Protein AF-A0A7R9TNN3-F1 (afdb_monomer)

Organism: NCBI:txid156133

Nearest PDB structures (foldseek):
  4dl6-assembly1_A  TM=9.262E-01  e=5.207E-06  Homo sapiens
  5kfm-assembly1_A  TM=8.066E-01  e=4.293E-06  Homo sapiens
  4j9p-assembly1_A  TM=7.563E-01  e=3.540E-06  Homo sapiens
  5ewf-assembly1_A  TM=7.245E-01  e=6.315E-06  Homo sapiens
  7m7p-assembly1_A  TM=6.978E-01  e=8.710E-06  Homo sapiens

Solvent-accessible surface area (backbone atoms only — not comparable to full-atom values): 9946 Å² total; per-residue (Å²): 131,77,88,44,65,48,88,72,39,80,54,60,35,87,75,77,57,47,71,48,31,71,47,65,36,52,50,62,37,33,45,52,60,36,32,76,51,32,77,84,62,85,46,73,57,75,51,72,50,97,92,36,80,48,59,60,71,56,44,54,54,28,49,53,51,52,51,51,49,48,67,74,49,40,96,39,37,55,74,46,82,72,54,61,89,43,64,49,69,49,48,66,58,42,52,55,54,49,56,73,76,40,58,66,71,58,55,52,50,54,36,47,75,72,70,44,85,62,81,94,44,95,87,48,78,76,81,73,85,72,49,78,65,46,66,68,52,43,78,58,67,78,75,76,78,75,82,79,79,78,80,82,76,85,82,86,80,134

Mean predicted aligned error: 11.24 Å

Foldseek 3Di:
DPPFFDPDQADFAPDDDLVLVVLVAFGRHTNVRSCVSPVPDTDGDADDDPNHGDCVVLQVVLVVVVVVVCVVCPPQWDWADDDSNDIDIDNPSVVVVVCVVDPPVVVVVVCVVVVHQDPPDPPHDPPPPDDPRCVRRDDNPPDPPDPPPPPDDDDDDD

Radius of gyration: 22.35 Å; Cα contacts (8 Å, |Δi|>4): 127; chains: 1; bounding box: 42×73×50 Å

Sequence (158 aa):
SDARRDDRSDGSLIAVSYEARAAGVRRQMRGAEARTHCPQLALVRVPTAHGKADIRHYREAGEEVLATLAECFGDDCVIEKASVDEAYADVTAAARRALQRRPWEQLVSLAREAGTHVEGLEGGARTRHHGREEARNGYAAPQPAEQVSVHGGADVSA

Structure (mmCIF, N/CA/C/O backbone):
data_AF-A0A7R9TNN3-F1
#
_entry.id   AF-A0A7R9TNN3-F1
#
loop_
_atom_site.group_PDB
_atom_site.id
_atom_site.type_symbol
_atom_site.label_atom_id
_atom_site.label_alt_id
_atom_site.label_comp_id
_atom_site.label_asym_id
_atom_site.label_entity_id
_atom_site.label_seq_id
_atom_site.pdbx_PDB_ins_code
_atom_site.Cartn_x
_atom_site.Cartn_y
_atom_site.Cartn_z
_atom_site.occupancy
_atom_site.B_iso_or_equiv
_atom_site.auth_seq_id
_atom_site.auth_comp_id
_atom_site.auth_asym_id
_atom_site.auth_atom_id
_atom_site.pdbx_PDB_model_num
ATOM 1 N N . SER A 1 1 ? -1.948 3.050 -27.469 1.00 42.81 1 SER A N 1
ATOM 2 C CA . SER A 1 1 ? -0.485 2.856 -27.519 1.00 42.81 1 SER A CA 1
ATOM 3 C C . SER A 1 1 ? 0.086 3.342 -26.200 1.00 42.81 1 SER A C 1
ATOM 5 O O . SER A 1 1 ? -0.046 4.515 -25.882 1.00 42.81 1 SER A O 1
ATOM 7 N N . ASP A 1 2 ? 0.595 2.436 -25.366 1.00 49.38 2 ASP A N 1
ATOM 8 C CA . ASP A 1 2 ? 1.023 2.768 -24.001 1.00 49.38 2 ASP A CA 1
ATOM 9 C C . ASP A 1 2 ? 2.432 3.378 -24.018 1.00 49.38 2 ASP A C 1
ATOM 11 O O . ASP A 1 2 ? 3.439 2.671 -24.043 1.00 49.38 2 ASP A O 1
ATOM 15 N N . ALA A 1 3 ? 2.488 4.711 -24.074 1.00 54.31 3 ALA A N 1
ATOM 16 C CA . ALA A 1 3 ? 3.700 5.514 -24.247 1.00 54.31 3 ALA A CA 1
ATOM 17 C C . ALA A 1 3 ? 4.708 5.429 -23.077 1.00 54.31 3 ALA A C 1
ATOM 19 O O . ALA A 1 3 ? 5.692 6.165 -23.067 1.00 54.31 3 ALA A O 1
ATOM 20 N N . ARG A 1 4 ? 4.471 4.561 -22.081 1.00 60.44 4 ARG A N 1
ATOM 21 C CA . ARG A 1 4 ? 5.335 4.384 -20.902 1.00 60.44 4 ARG A CA 1
ATOM 22 C C . ARG A 1 4 ? 6.156 3.095 -20.911 1.00 60.44 4 ARG A C 1
ATOM 24 O O . ARG A 1 4 ? 6.962 2.906 -19.998 1.00 60.44 4 ARG A O 1
ATOM 31 N N . ARG A 1 5 ? 5.957 2.214 -21.901 1.00 63.22 5 ARG A N 1
ATOM 32 C CA . ARG A 1 5 ? 6.777 1.004 -22.055 1.00 63.22 5 ARG A CA 1
ATOM 33 C C . ARG A 1 5 ? 8.194 1.404 -22.446 1.00 63.22 5 ARG A C 1
ATOM 35 O O . ARG A 1 5 ? 8.389 2.023 -23.487 1.00 63.22 5 ARG A O 1
ATOM 42 N N . ASP A 1 6 ? 9.155 1.054 -21.602 1.00 65.19 6 ASP A N 1
ATOM 43 C CA . ASP A 1 6 ? 10.570 1.333 -21.839 1.00 65.19 6 ASP A CA 1
ATOM 44 C C . ASP A 1 6 ? 11.268 0.055 -22.301 1.00 65.19 6 ASP A C 1
ATOM 46 O O . ASP A 1 6 ? 11.216 -0.979 -21.625 1.00 65.19 6 ASP A O 1
ATOM 50 N N . ASP A 1 7 ? 11.894 0.117 -23.475 1.00 60.81 7 ASP A N 1
ATOM 51 C CA . ASP A 1 7 ? 12.792 -0.939 -23.941 1.00 60.81 7 ASP A CA 1
ATOM 52 C C . ASP A 1 7 ? 14.197 -0.791 -23.341 1.00 60.81 7 ASP A C 1
ATOM 54 O O . ASP A 1 7 ? 14.971 -1.753 -23.341 1.00 60.81 7 ASP A O 1
ATOM 58 N N . ARG A 1 8 ? 14.513 0.385 -22.772 1.00 59.84 8 ARG A N 1
ATOM 59 C CA . ARG A 1 8 ? 15.838 0.679 -22.246 1.00 59.84 8 ARG A CA 1
ATOM 60 C C . ARG A 1 8 ? 16.010 0.056 -20.876 1.00 59.84 8 ARG A C 1
ATOM 62 O O . ARG A 1 8 ? 15.199 0.174 -19.961 1.00 59.84 8 ARG A O 1
ATOM 69 N N . SER A 1 9 ? 17.102 -0.677 -20.772 1.00 64.69 9 SER A N 1
ATOM 70 C CA . SER A 1 9 ? 17.367 -1.646 -19.723 1.00 64.69 9 SER A CA 1
ATOM 71 C C . SER A 1 9 ? 18.292 -1.103 -18.621 1.00 64.69 9 SER A C 1
ATOM 73 O O . SER A 1 9 ? 18.823 -1.880 -17.825 1.00 64.69 9 SER A O 1
ATOM 75 N N . ASP A 1 10 ? 18.516 0.214 -18.594 1.00 75.19 10 ASP A N 1
ATOM 76 C CA . ASP A 1 10 ? 19.542 0.916 -17.814 1.00 75.19 10 ASP A CA 1
ATOM 77 C C . ASP A 1 10 ? 19.026 1.532 -16.499 1.00 75.19 10 ASP A C 1
ATOM 79 O O . ASP A 1 10 ? 19.806 1.747 -15.567 1.00 75.19 10 ASP A O 1
ATOM 83 N N . GLY A 1 11 ? 17.719 1.769 -16.362 1.00 86.25 11 GLY A N 1
ATOM 84 C CA . GLY A 1 11 ? 17.095 2.216 -15.111 1.00 86.25 11 GLY A CA 1
ATOM 85 C C . GLY A 1 11 ? 17.079 1.136 -14.020 1.00 86.25 11 GLY A C 1
ATOM 86 O O . GLY A 1 11 ? 16.965 -0.054 -14.321 1.00 86.25 11 GLY A O 1
ATOM 87 N N . SER A 1 12 ? 17.193 1.536 -12.746 1.00 92.12 12 SER A N 1
ATOM 88 C CA . SER A 1 12 ? 16.972 0.629 -11.611 1.00 92.12 12 SER A CA 1
ATOM 89 C C . SER A 1 12 ? 15.488 0.550 -11.249 1.00 92.12 12 SER A C 1
ATOM 91 O O . SER A 1 12 ? 14.768 1.550 -11.275 1.00 92.12 12 SER A O 1
ATOM 93 N N . LEU A 1 13 ? 15.025 -0.647 -10.890 1.00 93.31 13 LEU A N 1
ATOM 94 C CA . LEU A 1 13 ? 13.643 -0.874 -10.477 1.00 93.31 13 LEU A CA 1
ATOM 95 C C . LEU A 1 13 ? 13.363 -0.235 -9.113 1.00 93.31 13 LEU A C 1
ATOM 97 O O . LEU A 1 13 ? 14.071 -0.490 -8.134 1.00 93.31 13 LEU A O 1
ATOM 101 N N . ILE A 1 14 ? 12.288 0.550 -9.031 1.00 92.38 14 ILE A N 1
ATOM 102 C CA . ILE A 1 14 ? 11.844 1.195 -7.784 1.00 92.38 14 ILE A CA 1
ATOM 103 C C . ILE A 1 14 ? 10.655 0.489 -7.124 1.00 92.38 14 ILE A C 1
ATOM 105 O O . ILE A 1 14 ? 10.509 0.593 -5.907 1.00 92.38 14 ILE A O 1
ATOM 109 N N . ALA A 1 15 ? 9.874 -0.257 -7.910 1.00 92.75 15 ALA A N 1
ATOM 110 C CA . ALA A 1 15 ? 8.736 -1.072 -7.500 1.00 92.75 15 ALA A CA 1
ATOM 111 C C . ALA A 1 15 ? 8.700 -2.348 -8.357 1.00 92.75 15 ALA A C 1
ATOM 113 O O . ALA A 1 15 ? 9.129 -2.333 -9.512 1.00 92.75 15 ALA A O 1
ATOM 114 N N . VAL A 1 16 ? 8.223 -3.451 -7.780 1.00 94.38 16 VAL A N 1
ATOM 115 C CA . VAL A 1 16 ? 8.174 -4.775 -8.419 1.00 94.38 16 VAL A CA 1
ATOM 116 C C . VAL A 1 16 ? 6.875 -5.451 -7.993 1.00 94.38 16 VAL A C 1
ATOM 118 O O . VAL A 1 16 ? 6.577 -5.463 -6.798 1.00 94.38 16 VAL A O 1
ATOM 121 N N . SER A 1 17 ? 6.112 -5.989 -8.948 1.00 94.81 17 SER A N 1
ATOM 122 C CA . SER A 1 17 ? 4.876 -6.722 -8.650 1.00 94.81 17 SER A CA 1
ATOM 123 C C . SER A 1 17 ? 5.170 -8.066 -7.975 1.00 94.81 17 SER A C 1
ATOM 125 O O . SER A 1 17 ? 6.283 -8.594 -8.060 1.00 94.81 17 SER A O 1
ATOM 127 N N . TYR A 1 18 ? 4.167 -8.644 -7.318 1.00 93.38 18 TYR A N 1
ATOM 128 C CA . TYR A 1 18 ? 4.309 -9.933 -6.640 1.00 93.38 18 TYR A CA 1
ATOM 129 C C . TYR A 1 18 ? 4.672 -11.074 -7.602 1.00 93.38 18 TYR A C 1
ATOM 131 O O . TYR A 1 18 ? 5.510 -11.910 -7.273 1.00 93.38 18 TYR A O 1
ATOM 139 N N . GLU A 1 19 ? 4.116 -11.072 -8.812 1.00 94.06 19 GLU A N 1
ATOM 140 C CA . GLU A 1 19 ? 4.381 -12.067 -9.856 1.00 94.06 19 GLU A CA 1
ATOM 141 C C . GLU A 1 19 ? 5.834 -11.992 -10.336 1.00 94.06 19 GLU A C 1
ATOM 143 O O . GLU A 1 19 ? 6.507 -13.011 -10.481 1.00 94.06 19 GLU A O 1
ATOM 148 N N . ALA A 1 20 ? 6.357 -10.778 -10.532 1.00 94.25 20 ALA A N 1
ATOM 149 C CA .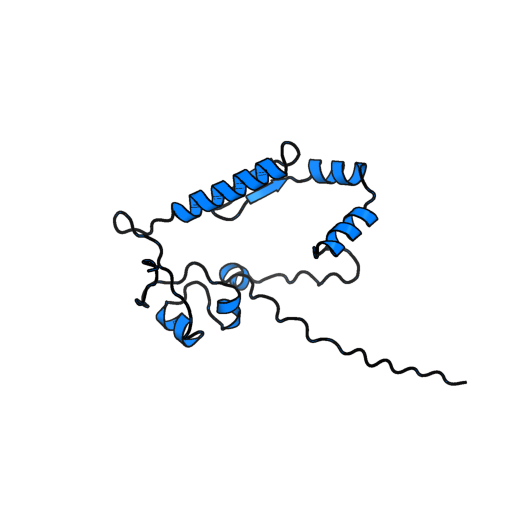 ALA A 1 20 ? 7.753 -10.586 -10.907 1.00 94.25 20 ALA A CA 1
ATOM 150 C C . ALA A 1 20 ? 8.708 -10.993 -9.769 1.00 94.25 20 ALA A C 1
ATOM 152 O O . ALA A 1 20 ? 9.748 -11.599 -10.032 1.00 94.25 20 ALA A O 1
ATOM 153 N N . ARG A 1 21 ? 8.342 -10.736 -8.503 1.00 93.88 21 ARG A N 1
ATOM 154 C CA . ARG A 1 21 ? 9.099 -11.229 -7.337 1.00 93.88 21 ARG A CA 1
ATOM 155 C C . ARG A 1 21 ? 9.134 -12.752 -7.278 1.00 93.88 21 ARG A C 1
ATOM 157 O O . ARG A 1 21 ? 10.191 -13.308 -6.995 1.00 93.88 21 ARG A O 1
ATOM 164 N N . ALA A 1 22 ? 8.022 -13.422 -7.583 1.00 92.12 22 ALA A N 1
ATOM 165 C CA . ALA A 1 22 ? 7.964 -14.883 -7.643 1.00 92.12 22 ALA A CA 1
ATOM 166 C C . ALA A 1 22 ? 8.912 -15.460 -8.713 1.00 92.12 22 ALA A C 1
ATOM 168 O O . ALA A 1 22 ? 9.477 -16.532 -8.516 1.00 92.12 22 ALA A O 1
ATOM 169 N N . ALA A 1 23 ? 9.157 -14.716 -9.798 1.00 94.25 23 ALA A N 1
ATOM 170 C CA . ALA A 1 23 ? 10.164 -15.043 -10.810 1.00 94.25 23 ALA A CA 1
ATOM 171 C C . ALA A 1 23 ? 11.610 -14.659 -10.412 1.00 94.25 23 ALA A C 1
ATOM 173 O O . ALA A 1 23 ? 12.543 -14.884 -11.178 1.00 94.25 23 ALA A O 1
ATOM 174 N N . GLY A 1 24 ? 11.823 -14.081 -9.225 1.00 94.19 24 GLY A N 1
ATOM 175 C CA . GLY A 1 24 ? 13.142 -13.709 -8.705 1.00 94.19 24 GLY A CA 1
ATOM 176 C C . GLY A 1 24 ? 13.564 -12.259 -8.957 1.00 94.19 24 GLY A C 1
ATOM 177 O O . GLY A 1 24 ? 14.683 -11.891 -8.599 1.00 94.19 24 GLY A O 1
ATOM 178 N N . VAL A 1 25 ? 12.694 -11.415 -9.524 1.00 94.69 25 VAL A N 1
ATOM 179 C CA . VAL A 1 25 ? 12.983 -9.986 -9.721 1.00 94.69 25 VAL A CA 1
ATOM 180 C C . VAL A 1 25 ? 12.969 -9.252 -8.377 1.00 94.69 25 VAL A C 1
ATOM 182 O O . VAL A 1 25 ? 12.040 -9.394 -7.582 1.00 94.69 25 VAL A O 1
ATOM 185 N N . ARG A 1 26 ? 13.983 -8.421 -8.125 1.00 94.19 26 ARG A N 1
ATOM 186 C CA . ARG A 1 26 ? 14.135 -7.638 -6.888 1.00 94.19 26 ARG A CA 1
ATOM 187 C C . ARG A 1 26 ? 14.194 -6.143 -7.174 1.00 94.19 26 ARG A C 1
ATOM 189 O O . ARG A 1 26 ? 14.509 -5.706 -8.281 1.00 94.19 26 ARG A O 1
ATOM 196 N N . ARG A 1 27 ? 13.911 -5.338 -6.147 1.00 93.00 27 ARG A N 1
ATOM 197 C CA . ARG A 1 27 ? 14.111 -3.886 -6.207 1.00 93.00 27 ARG A CA 1
ATOM 198 C C . ARG A 1 27 ? 15.595 -3.582 -6.459 1.00 93.00 27 ARG A C 1
ATOM 200 O O . ARG A 1 27 ? 16.457 -4.365 -6.083 1.00 93.00 27 ARG A O 1
ATOM 207 N N . GLN A 1 28 ? 15.892 -2.439 -7.074 1.00 92.81 28 GLN A N 1
ATOM 208 C CA . GLN A 1 28 ? 17.238 -1.986 -7.461 1.00 92.81 28 GLN A CA 1
ATOM 209 C C . GLN A 1 28 ? 17.935 -2.763 -8.586 1.00 92.81 28 GLN A C 1
ATOM 211 O O . GLN A 1 28 ? 18.903 -2.229 -9.130 1.00 92.81 28 GLN A O 1
ATOM 216 N N . MET A 1 29 ? 17.432 -3.935 -8.996 1.00 93.94 29 MET A N 1
ATOM 217 C CA . MET A 1 29 ? 17.895 -4.582 -10.229 1.00 93.94 29 MET A CA 1
ATOM 218 C C . MET A 1 29 ? 17.777 -3.615 -11.405 1.00 93.94 29 MET A C 1
ATOM 220 O O . MET A 1 29 ? 16.866 -2.781 -11.456 1.00 93.94 29 MET A O 1
ATOM 224 N N . ARG A 1 30 ? 18.696 -3.723 -12.362 1.00 93.31 30 ARG A N 1
ATOM 225 C CA . ARG A 1 30 ? 18.573 -2.998 -13.633 1.00 93.31 30 ARG A CA 1
ATOM 226 C C . ARG A 1 30 ? 17.542 -3.688 -14.518 1.00 93.31 30 ARG A C 1
ATOM 228 O O . ARG A 1 30 ? 17.351 -4.896 -14.412 1.00 93.31 30 ARG A O 1
ATOM 235 N N . GLY A 1 31 ? 16.905 -2.947 -15.424 1.00 92.62 31 GLY A N 1
ATOM 236 C CA . GLY A 1 31 ? 15.925 -3.524 -16.351 1.00 92.62 31 GLY A CA 1
ATOM 237 C C . GLY A 1 31 ? 16.463 -4.737 -17.128 1.00 92.62 31 GLY A C 1
ATOM 238 O O . GLY A 1 31 ? 15.743 -5.718 -17.295 1.00 92.62 31 GLY A O 1
ATOM 239 N N . ALA A 1 32 ? 17.738 -4.708 -17.538 1.00 91.62 32 ALA A N 1
ATOM 240 C CA . ALA A 1 32 ? 18.396 -5.828 -18.227 1.00 91.62 32 ALA A CA 1
ATOM 241 C C . ALA A 1 32 ? 18.485 -7.075 -17.343 1.00 91.62 32 ALA A C 1
ATOM 243 O O . ALA A 1 32 ? 18.113 -8.166 -17.763 1.00 91.62 32 ALA A O 1
ATOM 244 N N . GLU A 1 33 ? 18.960 -6.891 -16.113 1.00 93.69 33 GLU A N 1
ATOM 245 C CA . GLU A 1 33 ? 19.106 -7.950 -15.117 1.00 93.69 33 GLU A CA 1
ATOM 246 C C . GLU A 1 33 ? 17.742 -8.544 -14.755 1.00 93.69 33 GLU A C 1
ATOM 248 O O . GLU A 1 33 ? 17.559 -9.751 -14.788 1.00 93.69 33 GLU A O 1
ATOM 253 N N . ALA A 1 34 ? 16.733 -7.709 -14.513 1.00 93.94 34 ALA A N 1
ATOM 254 C CA . ALA A 1 34 ? 15.390 -8.182 -14.201 1.00 93.94 34 ALA A CA 1
ATOM 255 C C . ALA A 1 34 ? 14.781 -9.044 -15.325 1.00 93.94 34 ALA A C 1
ATOM 257 O O . ALA A 1 34 ? 14.045 -9.994 -15.052 1.00 93.94 34 ALA A O 1
ATOM 258 N N . ARG A 1 35 ? 15.111 -8.755 -16.592 1.00 93.06 35 ARG A N 1
ATOM 259 C CA . ARG A 1 35 ? 14.661 -9.549 -17.745 1.00 93.06 35 ARG A CA 1
ATOM 260 C C . ARG A 1 35 ? 15.342 -10.913 -17.862 1.00 93.06 35 ARG A C 1
ATOM 262 O O . ARG A 1 35 ? 14.764 -11.789 -18.496 1.00 93.06 35 ARG A O 1
ATOM 269 N N . THR A 1 36 ? 16.511 -11.133 -17.256 1.00 94.94 36 THR A N 1
ATOM 270 C CA . THR A 1 36 ? 17.112 -12.482 -17.229 1.00 94.94 36 THR A CA 1
ATOM 271 C C . THR A 1 36 ? 16.320 -13.422 -16.318 1.00 94.94 36 THR A C 1
ATOM 273 O O . THR A 1 36 ? 16.203 -14.607 -16.616 1.00 94.94 36 THR A O 1
ATOM 276 N N . HIS A 1 37 ? 15.717 -12.879 -15.256 1.00 94.81 37 HIS A N 1
ATOM 277 C CA . HIS A 1 37 ? 14.808 -13.592 -14.357 1.00 94.81 37 HIS A CA 1
ATOM 278 C C . HIS A 1 37 ? 13.400 -13.757 -14.950 1.00 94.81 37 HIS A C 1
ATOM 280 O O . HIS A 1 37 ? 12.773 -14.802 -14.798 1.00 94.81 37 HIS A O 1
ATOM 286 N N . CYS A 1 38 ? 12.895 -12.727 -15.633 1.00 94.38 38 CYS A N 1
ATOM 287 C CA . CYS A 1 38 ? 11.547 -12.700 -16.197 1.00 94.38 38 CYS A CA 1
ATOM 288 C C . CYS A 1 38 ? 11.572 -12.080 -17.609 1.00 94.38 38 CYS A C 1
ATOM 290 O O . CYS A 1 38 ? 11.403 -10.865 -17.753 1.00 94.38 38 CYS A O 1
ATOM 292 N N . PRO A 1 39 ? 11.791 -12.874 -18.675 1.00 93.00 39 PRO A N 1
ATOM 293 C CA . PRO A 1 39 ? 11.927 -12.353 -20.042 1.00 93.00 39 PRO A CA 1
ATOM 294 C C . PRO A 1 39 ? 10.712 -11.546 -20.523 1.00 93.00 39 PRO A C 1
ATOM 296 O O . PRO A 1 39 ? 10.855 -10.539 -21.220 1.00 93.00 39 PRO A O 1
ATOM 299 N N . GLN A 1 40 ? 9.515 -11.944 -20.088 1.00 92.81 40 GLN A N 1
ATOM 300 C CA . GLN A 1 40 ? 8.233 -11.304 -20.382 1.00 92.81 40 GLN A CA 1
ATOM 301 C C . GLN A 1 40 ? 7.936 -10.056 -19.532 1.00 92.81 40 GLN A C 1
ATOM 303 O O . GLN A 1 40 ? 6.852 -9.485 -19.655 1.00 92.81 40 GLN A O 1
ATOM 308 N N . LEU A 1 41 ? 8.858 -9.627 -18.661 1.00 92.31 41 LEU A N 1
ATOM 309 C CA . LEU A 1 41 ? 8.647 -8.503 -17.749 1.00 92.31 41 LEU A CA 1
ATOM 310 C C . LEU A 1 41 ? 8.249 -7.228 -18.508 1.00 92.31 41 LEU A C 1
ATOM 312 O O . LEU A 1 41 ? 8.936 -6.779 -19.431 1.00 92.31 41 LEU A O 1
ATOM 316 N N . ALA A 1 42 ? 7.148 -6.608 -18.092 1.00 92.81 42 ALA A N 1
ATOM 317 C CA . ALA A 1 42 ? 6.784 -5.277 -18.550 1.00 92.81 42 ALA A CA 1
ATOM 318 C C . ALA A 1 42 ? 7.563 -4.232 -17.739 1.00 92.81 42 ALA A C 1
ATOM 320 O O . ALA A 1 42 ? 7.444 -4.177 -16.516 1.00 92.81 42 ALA A O 1
ATOM 321 N N . LEU A 1 43 ? 8.355 -3.399 -18.419 1.00 91.44 43 LEU A N 1
ATOM 322 C CA . LEU A 1 43 ? 9.053 -2.271 -17.805 1.00 91.44 43 LEU A CA 1
ATOM 323 C C . LEU A 1 43 ? 8.290 -0.981 -18.108 1.00 91.44 43 LEU A C 1
ATOM 325 O O . LEU A 1 43 ? 8.040 -0.659 -19.271 1.00 91.44 43 LEU A O 1
ATOM 329 N N . VAL A 1 44 ? 7.927 -0.259 -17.049 1.00 91.12 44 VAL A N 1
ATOM 330 C CA . VAL A 1 44 ? 7.224 1.026 -17.117 1.00 91.12 44 VAL A CA 1
ATOM 331 C C . VAL A 1 44 ? 8.127 2.101 -16.531 1.00 91.12 44 VAL A C 1
ATOM 333 O O . VAL A 1 44 ? 8.583 1.984 -15.392 1.00 91.12 44 VAL A O 1
ATOM 336 N N . ARG A 1 45 ? 8.396 3.154 -17.304 1.00 88.94 45 ARG A N 1
ATOM 337 C CA . ARG A 1 45 ? 9.300 4.227 -16.882 1.00 88.94 45 ARG A CA 1
ATOM 338 C C . ARG A 1 45 ? 8.560 5.334 -16.141 1.00 88.94 45 ARG A C 1
ATOM 340 O O . ARG A 1 45 ? 7.503 5.797 -16.568 1.00 88.94 45 ARG A O 1
ATOM 347 N N . VAL A 1 46 ? 9.176 5.814 -15.061 1.00 90.00 46 VAL A N 1
ATOM 348 C CA . VAL A 1 46 ? 8.738 7.027 -14.360 1.00 90.00 46 VAL A CA 1
ATOM 349 C C . VAL A 1 46 ? 8.890 8.239 -15.292 1.00 90.00 46 VAL A C 1
ATOM 351 O O . VAL A 1 46 ? 9.976 8.429 -15.855 1.00 90.00 46 VAL A O 1
ATOM 354 N N . PRO A 1 47 ? 7.853 9.084 -15.450 1.00 89.81 47 PRO A N 1
ATOM 355 C CA . PRO A 1 47 ? 7.967 10.325 -16.207 1.00 89.81 47 PRO A CA 1
ATOM 356 C C . PRO A 1 47 ? 9.144 11.181 -15.728 1.00 89.81 47 PRO A C 1
ATOM 358 O O . PRO A 1 47 ? 9.585 11.094 -14.584 1.00 89.81 47 PRO A O 1
ATOM 361 N N . THR A 1 48 ? 9.701 11.997 -16.617 1.00 89.94 48 THR A N 1
ATOM 362 C CA . THR A 1 48 ? 10.828 12.881 -16.292 1.00 89.94 48 THR A CA 1
ATOM 363 C C . THR A 1 48 ? 10.415 14.328 -16.532 1.00 89.94 48 THR A C 1
ATOM 365 O O . THR A 1 48 ? 9.897 14.645 -17.599 1.00 89.94 48 THR A O 1
ATOM 368 N N . ALA A 1 49 ? 10.680 15.205 -15.567 1.00 89.69 49 ALA A N 1
ATOM 369 C CA . ALA A 1 49 ? 10.489 16.648 -15.672 1.00 89.69 49 ALA A CA 1
ATOM 370 C C . ALA A 1 49 ? 11.766 17.356 -15.201 1.00 89.69 49 ALA A C 1
ATOM 372 O O . ALA A 1 49 ? 12.373 16.957 -14.208 1.00 89.69 49 ALA A O 1
ATOM 373 N N . HIS A 1 50 ? 12.217 18.380 -15.932 1.00 91.19 50 HIS A N 1
ATOM 374 C CA . HIS A 1 50 ? 13.462 19.112 -15.631 1.00 91.19 50 HIS A CA 1
ATOM 375 C C . HIS A 1 50 ? 14.693 18.201 -15.429 1.00 91.19 50 HIS A C 1
ATOM 377 O O . HIS A 1 50 ? 15.533 18.445 -14.565 1.00 91.19 50 HIS A O 1
ATOM 383 N N . GLY A 1 51 ? 14.779 17.112 -16.201 1.00 87.56 51 GLY A N 1
ATOM 384 C CA . GLY A 1 51 ? 15.884 16.150 -16.119 1.00 87.56 51 GLY A CA 1
ATOM 385 C C . GLY A 1 51 ? 15.883 15.258 -14.871 1.00 87.56 51 GLY A C 1
ATOM 386 O O . GLY A 1 51 ? 16.863 14.556 -14.638 1.00 87.56 51 GLY A O 1
ATOM 387 N N . LYS A 1 52 ? 14.812 15.258 -14.067 1.00 88.12 52 LYS A N 1
ATOM 388 C CA . LYS A 1 52 ? 14.662 14.419 -12.868 1.00 88.12 52 LYS A CA 1
ATOM 389 C C . LYS A 1 52 ? 13.382 13.591 -12.933 1.00 88.12 52 LYS A C 1
ATOM 391 O O . LYS A 1 52 ? 12.442 13.946 -13.641 1.00 88.12 52 LYS A O 1
ATOM 396 N N . ALA A 1 53 ? 13.351 12.485 -12.190 1.00 89.88 53 ALA A N 1
ATOM 397 C CA . ALA A 1 53 ? 12.150 11.669 -12.059 1.00 89.88 53 ALA A CA 1
ATOM 398 C C . ALA A 1 53 ? 11.002 12.502 -11.473 1.00 89.88 53 ALA A C 1
ATOM 400 O O . ALA A 1 53 ? 11.155 13.146 -10.434 1.00 89.88 53 ALA A O 1
ATOM 401 N N . ASP A 1 54 ? 9.861 12.472 -12.147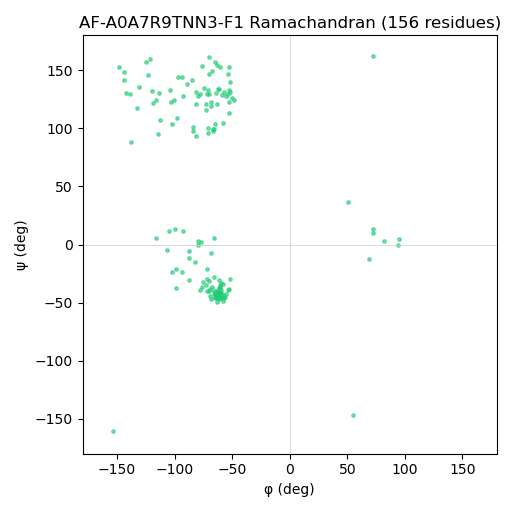 1.00 93.19 54 ASP A N 1
ATOM 402 C CA . ASP A 1 54 ? 8.638 13.130 -11.726 1.00 93.19 54 ASP A CA 1
ATOM 403 C C . ASP A 1 54 ? 7.727 12.113 -11.039 1.00 93.19 54 ASP A C 1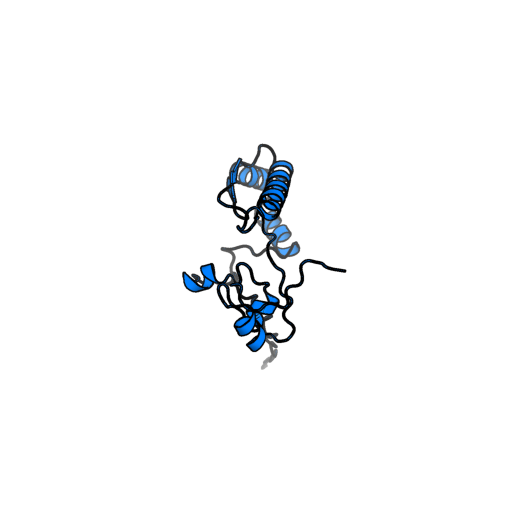
ATOM 405 O O . ASP A 1 54 ? 7.178 11.207 -11.666 1.00 93.19 54 ASP A O 1
ATOM 409 N N . ILE A 1 55 ? 7.605 12.260 -9.722 1.00 92.56 55 ILE A N 1
ATOM 410 C CA . ILE A 1 55 ? 6.856 11.344 -8.855 1.00 92.56 55 ILE A CA 1
ATOM 411 C C . IL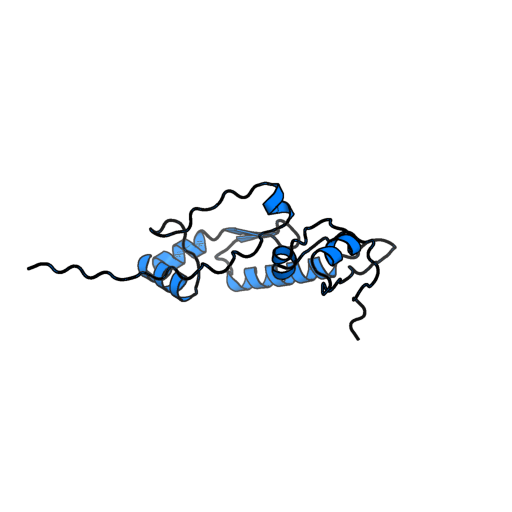E A 1 55 ? 5.506 11.914 -8.405 1.00 92.56 55 ILE A C 1
ATOM 413 O O . ILE A 1 55 ? 4.891 11.354 -7.501 1.00 92.56 55 ILE A O 1
ATOM 417 N N . ARG A 1 56 ? 5.046 13.025 -9.002 1.00 94.12 56 ARG A N 1
ATOM 418 C CA . ARG A 1 56 ? 3.774 13.676 -8.634 1.00 94.12 56 ARG A CA 1
ATOM 419 C C . ARG A 1 56 ? 2.587 12.727 -8.731 1.00 94.12 56 ARG A C 1
ATOM 421 O O . ARG A 1 56 ? 1.855 12.599 -7.763 1.00 94.12 56 ARG A O 1
ATOM 428 N N . HIS A 1 57 ? 2.513 11.960 -9.816 1.00 93.00 57 HIS A N 1
ATOM 429 C CA . HIS A 1 57 ? 1.452 10.975 -10.027 1.00 93.00 57 HIS A CA 1
ATOM 430 C C . HIS A 1 57 ? 1.306 9.975 -8.865 1.00 93.00 57 HIS A C 1
ATOM 432 O O . HIS A 1 57 ? 0.195 9.635 -8.480 1.00 93.00 57 HIS A O 1
ATOM 438 N N . TYR A 1 58 ? 2.418 9.522 -8.273 1.00 94.38 58 TYR A N 1
ATOM 439 C CA . TYR A 1 58 ? 2.370 8.595 -7.136 1.00 94.38 58 TYR A CA 1
ATOM 440 C C . TYR A 1 58 ? 1.956 9.289 -5.836 1.00 94.38 58 TYR A C 1
ATOM 442 O O . TYR A 1 58 ? 1.324 8.670 -4.987 1.00 94.38 58 TYR A O 1
ATOM 450 N N . ARG A 1 59 ? 2.312 10.571 -5.667 1.00 94.56 59 ARG A N 1
ATOM 451 C CA . ARG A 1 59 ? 1.888 11.367 -4.507 1.00 94.56 59 ARG A CA 1
ATOM 452 C C . ARG A 1 59 ? 0.393 11.649 -4.544 1.00 94.56 59 ARG A C 1
ATOM 454 O O . ARG A 1 59 ? -0.259 11.412 -3.538 1.00 94.56 59 ARG A O 1
ATOM 461 N N . GLU A 1 60 ? -0.113 12.075 -5.698 1.00 95.94 60 GLU A N 1
ATOM 462 C CA . GLU A 1 60 ? -1.539 12.320 -5.945 1.00 95.94 60 GLU A CA 1
ATOM 463 C C . GLU A 1 60 ? -2.352 11.042 -5.694 1.00 95.94 60 GLU A C 1
ATOM 465 O O . GLU A 1 60 ? -3.276 11.051 -4.889 1.00 95.94 60 GLU A O 1
ATOM 470 N N . ALA A 1 61 ? -1.927 9.905 -6.257 1.00 95.62 61 ALA A N 1
ATOM 471 C CA . ALA A 1 61 ? -2.573 8.618 -5.994 1.00 95.62 61 ALA A CA 1
ATOM 472 C C . ALA A 1 61 ? -2.548 8.230 -4.501 1.00 95.62 61 ALA A C 1
ATOM 474 O O . ALA A 1 61 ? -3.523 7.703 -3.971 1.00 95.62 61 ALA A O 1
ATOM 475 N N . GLY A 1 62 ? -1.442 8.501 -3.798 1.00 95.00 62 GLY A N 1
ATOM 476 C CA . GLY A 1 62 ? -1.364 8.287 -2.353 1.00 95.00 62 GLY A CA 1
ATOM 477 C C . GLY A 1 62 ? -2.345 9.171 -1.574 1.00 95.00 62 GLY A C 1
ATOM 478 O O . GLY A 1 62 ? -2.984 8.698 -0.638 1.00 95.00 62 GLY A O 1
ATOM 479 N N . GLU A 1 63 ? -2.488 10.441 -1.956 1.00 95.31 63 GLU A N 1
ATOM 480 C CA . GLU A 1 63 ? -3.450 11.376 -1.356 1.00 95.31 63 GLU A CA 1
ATOM 481 C C . GLU A 1 63 ? -4.904 10.932 -1.567 1.00 95.31 63 GLU A C 1
ATOM 483 O O . GLU A 1 63 ? -5.687 10.985 -0.621 1.00 95.31 63 GLU A O 1
ATOM 488 N N . GLU A 1 64 ? -5.250 10.411 -2.747 1.00 96.69 64 GLU A N 1
ATOM 489 C CA . GLU A 1 64 ? -6.580 9.844 -3.028 1.00 96.69 64 GLU A CA 1
ATOM 490 C C . GLU A 1 64 ? -6.915 8.657 -2.107 1.00 96.69 64 GLU A C 1
ATOM 492 O O . GLU A 1 64 ? -8.024 8.561 -1.569 1.00 96.69 64 GLU A O 1
ATOM 497 N N . VAL A 1 65 ? -5.944 7.768 -1.863 1.00 95.88 65 VAL A N 1
ATOM 498 C CA . VAL A 1 65 ? -6.112 6.647 -0.923 1.00 95.88 65 VAL A CA 1
ATOM 499 C C . VAL A 1 65 ? -6.308 7.160 0.503 1.00 95.88 65 VAL A C 1
ATOM 501 O O . VAL A 1 65 ? -7.220 6.713 1.194 1.00 95.88 65 VAL A O 1
ATOM 504 N N . LEU A 1 66 ? -5.491 8.120 0.945 1.00 94.06 66 LEU A N 1
ATOM 505 C CA . LEU A 1 66 ? -5.615 8.733 2.271 1.00 94.06 66 LEU A CA 1
ATOM 506 C C . LEU A 1 66 ? -6.979 9.407 2.474 1.00 94.06 66 LEU A C 1
ATOM 508 O O . LEU A 1 66 ? -7.583 9.231 3.531 1.00 94.06 66 LEU A O 1
ATOM 512 N N . ALA A 1 67 ? -7.485 10.120 1.464 1.00 93.56 67 ALA A N 1
ATOM 513 C CA . ALA A 1 67 ? -8.818 10.717 1.494 1.00 93.56 67 ALA A CA 1
ATOM 514 C C . ALA A 1 67 ? -9.909 9.646 1.632 1.00 93.56 67 ALA A C 1
ATOM 516 O O . ALA A 1 67 ? -10.770 9.752 2.502 1.00 93.56 67 ALA A O 1
ATOM 517 N N . THR A 1 68 ? -9.808 8.560 0.858 1.00 94.94 68 THR A N 1
ATOM 518 C CA . THR A 1 68 ? -10.742 7.427 0.943 1.00 94.94 68 THR A CA 1
ATOM 519 C C . THR A 1 68 ? -10.745 6.803 2.340 1.00 94.94 68 THR A C 1
ATOM 521 O O . THR A 1 68 ? -11.808 6.508 2.884 1.00 94.94 68 THR A O 1
ATOM 524 N N . LEU A 1 69 ? -9.571 6.611 2.957 1.00 92.19 69 LEU A N 1
ATOM 525 C CA . LEU A 1 69 ? -9.487 6.088 4.324 1.00 92.19 69 LEU A CA 1
ATOM 526 C C . LEU A 1 69 ? -10.130 7.057 5.327 1.00 92.19 69 LEU A C 1
ATOM 528 O O . LEU A 1 69 ? -10.900 6.617 6.179 1.00 92.19 69 LEU A O 1
ATOM 532 N N . ALA A 1 70 ? -9.864 8.362 5.213 1.00 90.25 70 ALA A N 1
ATOM 533 C CA . ALA A 1 70 ? -10.459 9.372 6.088 1.00 90.25 70 ALA A CA 1
ATOM 534 C C . ALA A 1 70 ? -11.994 9.399 5.981 1.00 90.25 70 ALA A C 1
ATOM 536 O O . ALA A 1 70 ? -12.676 9.452 7.001 1.00 90.25 70 ALA A O 1
ATOM 537 N N . GLU A 1 71 ? -12.547 9.283 4.772 1.00 91.50 71 GLU A N 1
ATOM 538 C CA . GLU A 1 71 ? -13.995 9.176 4.551 1.00 91.50 71 GLU A CA 1
ATOM 539 C C . GLU A 1 71 ? -14.581 7.885 5.139 1.00 91.50 71 GLU A C 1
ATOM 541 O O . GLU A 1 71 ? -15.651 7.904 5.748 1.00 91.50 71 GLU A O 1
ATOM 546 N N . CYS A 1 72 ? -13.876 6.762 4.983 1.00 88.38 72 CYS A N 1
ATOM 547 C CA . CYS A 1 72 ? -14.334 5.454 5.450 1.00 88.38 72 CYS A CA 1
ATOM 548 C C . CYS A 1 72 ? -14.351 5.343 6.980 1.00 88.38 72 CYS A C 1
ATOM 550 O O . CYS A 1 72 ? -15.248 4.707 7.536 1.00 88.38 72 CYS A O 1
ATOM 552 N N . PHE A 1 73 ? -13.361 5.922 7.662 1.00 85.69 73 PHE A N 1
ATOM 553 C CA . PHE A 1 73 ? -13.267 5.844 9.119 1.00 85.69 73 PHE A CA 1
ATOM 554 C C . PHE A 1 73 ? -13.906 7.033 9.851 1.00 85.69 73 PHE A C 1
ATOM 556 O O . PHE A 1 73 ? -14.298 6.883 11.011 1.00 85.69 73 PHE A O 1
ATOM 563 N N . GLY A 1 74 ? -14.042 8.186 9.193 1.00 86.94 74 GLY A N 1
ATOM 564 C CA . GLY A 1 74 ? -14.608 9.402 9.775 1.00 86.94 74 GLY A CA 1
ATOM 565 C C . GLY A 1 74 ? -13.899 9.837 11.061 1.00 86.94 74 GLY A C 1
ATOM 566 O O . GLY A 1 74 ? -12.706 9.603 11.248 1.00 86.94 74 GLY A O 1
ATOM 567 N N . ASP A 1 75 ? -14.659 10.423 11.987 1.00 86.94 75 ASP A N 1
ATOM 568 C CA . ASP A 1 75 ? -14.141 10.964 13.256 1.00 86.94 75 ASP A CA 1
ATOM 569 C C . ASP A 1 75 ? -13.636 9.890 14.241 1.00 86.94 75 ASP A C 1
ATOM 571 O O . ASP A 1 75 ? -13.068 10.204 15.288 1.00 86.94 75 ASP A O 1
ATOM 575 N N . ASP A 1 76 ? -13.845 8.609 13.929 1.00 86.44 76 ASP A N 1
ATOM 576 C CA . ASP A 1 76 ? -13.494 7.492 14.807 1.00 86.44 76 ASP A CA 1
ATOM 577 C C . ASP A 1 76 ? -12.059 6.994 14.623 1.00 86.44 76 ASP A C 1
ATOM 579 O O . ASP A 1 76 ? -11.620 6.110 15.371 1.00 86.44 76 ASP A O 1
ATOM 583 N N . CYS A 1 77 ? -11.346 7.538 13.635 1.00 91.19 77 CYS A N 1
ATOM 584 C CA . CYS A 1 77 ? -9.960 7.212 13.357 1.00 91.19 77 CYS A CA 1
ATOM 585 C C . CYS A 1 77 ? -9.165 8.464 13.004 1.00 91.19 77 CYS A C 1
ATOM 587 O O . CYS A 1 77 ? -9.518 9.210 12.095 1.00 91.19 77 CYS A O 1
ATOM 589 N N . VAL A 1 78 ? -8.028 8.644 13.670 1.00 91.75 78 VAL A N 1
ATOM 590 C CA . VAL A 1 78 ? -7.048 9.663 13.284 1.00 91.75 78 VAL A CA 1
ATOM 591 C C . VAL A 1 78 ? -6.037 9.018 12.347 1.00 91.75 78 VAL A C 1
ATOM 593 O O . VAL A 1 78 ? -5.483 7.971 12.678 1.00 91.75 78 VAL A O 1
ATOM 596 N N . ILE A 1 79 ? -5.804 9.623 11.181 1.00 93.56 79 ILE A N 1
ATOM 597 C CA . ILE A 1 79 ? -4.858 9.121 10.179 1.00 93.56 79 ILE A CA 1
ATOM 598 C C . ILE A 1 79 ? -3.693 10.100 10.037 1.00 93.56 79 ILE A C 1
ATOM 600 O O . ILE A 1 79 ? -3.897 11.294 9.826 1.00 93.56 79 ILE A O 1
ATOM 604 N N . GLU A 1 80 ? -2.469 9.585 10.104 1.00 94.00 80 GLU A N 1
ATOM 605 C CA . GLU A 1 80 ? -1.232 10.337 9.894 1.00 94.00 80 GLU A CA 1
ATOM 606 C C . GLU A 1 80 ? -0.465 9.756 8.702 1.00 94.00 80 GLU A C 1
ATOM 608 O O . GLU A 1 80 ? -0.096 8.582 8.695 1.00 94.00 80 GLU A O 1
ATOM 613 N N . LYS A 1 81 ? -0.192 10.573 7.679 1.00 94.75 81 LYS A N 1
ATOM 614 C CA . LYS A 1 81 ? 0.608 10.152 6.521 1.00 94.75 81 LYS A CA 1
ATOM 615 C C . LYS A 1 81 ? 2.067 9.924 6.934 1.00 94.75 81 LYS A C 1
ATOM 617 O O . LYS A 1 81 ? 2.727 10.858 7.379 1.00 94.75 81 LYS A O 1
ATOM 622 N N . ALA A 1 82 ? 2.585 8.718 6.700 1.00 94.69 82 ALA A N 1
ATOM 623 C CA . ALA A 1 82 ? 3.963 8.342 7.024 1.00 94.69 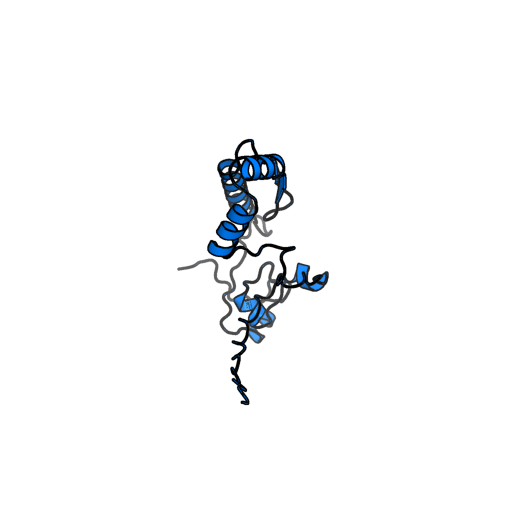82 ALA A CA 1
ATOM 624 C C . ALA A 1 82 ? 4.895 8.427 5.803 1.00 94.69 82 ALA A C 1
ATOM 626 O O . ALA A 1 82 ? 6.049 8.843 5.915 1.00 94.69 82 ALA A O 1
ATOM 627 N N . SER A 1 83 ? 4.396 8.062 4.619 1.00 93.19 83 SER A N 1
ATOM 628 C CA . SER A 1 83 ? 5.148 8.141 3.364 1.00 93.19 83 SER A CA 1
ATOM 629 C C . SER A 1 83 ? 4.208 8.295 2.154 1.00 93.19 83 SER A C 1
ATOM 631 O O . SER A 1 83 ? 3.084 8.786 2.287 1.00 93.19 83 SER A O 1
ATOM 633 N N . VAL A 1 84 ? 4.673 7.984 0.937 1.00 91.62 84 VAL A N 1
ATOM 634 C CA . VAL A 1 84 ? 3.848 8.107 -0.282 1.00 91.62 84 VAL A CA 1
ATOM 635 C C . VAL A 1 84 ? 2.669 7.137 -0.230 1.00 91.62 84 VAL A C 1
ATOM 637 O O . VAL A 1 84 ? 1.548 7.570 -0.487 1.00 91.62 84 VAL A O 1
ATOM 640 N N . ASP A 1 85 ? 2.924 5.891 0.159 1.00 94.12 85 ASP A N 1
ATOM 641 C CA . ASP A 1 85 ? 1.989 4.765 0.195 1.00 94.12 85 ASP A CA 1
ATOM 642 C C . ASP A 1 85 ? 1.723 4.223 1.613 1.00 94.12 85 ASP A C 1
ATOM 644 O O . ASP A 1 85 ? 1.007 3.238 1.766 1.00 94.12 85 ASP A O 1
ATOM 648 N N . GLU A 1 86 ? 2.248 4.872 2.659 1.00 94.19 86 GLU A N 1
ATOM 649 C CA . GLU A 1 86 ? 2.080 4.436 4.053 1.00 94.19 86 GLU A CA 1
ATOM 650 C C . GLU A 1 86 ? 1.446 5.524 4.933 1.00 94.19 86 GLU A C 1
ATOM 652 O O . GLU A 1 86 ? 1.723 6.723 4.791 1.00 94.19 86 GLU A O 1
ATOM 657 N N . ALA A 1 87 ? 0.633 5.088 5.896 1.00 94.56 87 ALA A N 1
ATOM 658 C CA . ALA A 1 87 ? 0.004 5.926 6.909 1.00 94.56 87 ALA A CA 1
ATOM 659 C C . ALA A 1 87 ? -0.187 5.151 8.223 1.00 94.56 87 ALA A C 1
ATOM 661 O O . ALA A 1 87 ? -0.342 3.929 8.217 1.00 94.56 87 ALA A O 1
ATOM 662 N N . TYR A 1 88 ? -0.205 5.872 9.341 1.00 94.12 88 TYR A N 1
ATOM 663 C CA . TYR A 1 88 ? -0.642 5.368 10.638 1.00 94.12 88 TYR A CA 1
ATOM 664 C C . TYR A 1 88 ? -2.119 5.689 10.847 1.00 94.12 88 TYR A C 1
ATOM 666 O O . TYR A 1 88 ? -2.587 6.747 10.435 1.00 94.12 88 TYR A O 1
ATOM 674 N N . ALA A 1 89 ? -2.842 4.781 11.498 1.00 93.88 89 ALA A N 1
ATOM 675 C CA . ALA A 1 89 ? -4.260 4.925 11.798 1.00 93.88 89 ALA A CA 1
ATOM 676 C C . ALA A 1 89 ? -4.515 4.568 13.270 1.00 93.88 89 ALA A C 1
ATOM 678 O O . ALA A 1 89 ? -4.282 3.428 13.679 1.00 93.88 89 ALA A O 1
ATOM 679 N N . ASP A 1 90 ? -4.990 5.525 14.068 1.00 94.44 90 ASP A N 1
ATOM 680 C CA . ASP A 1 90 ? -5.466 5.254 15.426 1.00 94.44 90 ASP A CA 1
ATOM 681 C C . ASP A 1 90 ? -6.916 4.773 15.381 1.00 94.44 90 ASP A C 1
ATOM 683 O O . ASP A 1 90 ? -7.857 5.561 15.323 1.00 94.44 90 ASP A O 1
ATOM 687 N N . VAL A 1 91 ? -7.087 3.455 15.439 1.00 92.94 91 VAL A N 1
ATOM 688 C CA . VAL A 1 91 ? -8.394 2.789 15.395 1.00 92.94 91 VAL A CA 1
ATOM 689 C C . VAL A 1 91 ? -8.989 2.532 16.784 1.00 92.94 91 VAL A C 1
ATOM 691 O O . VAL A 1 91 ? -9.964 1.789 16.908 1.00 92.94 91 VAL A O 1
ATOM 694 N N . THR A 1 92 ? -8.434 3.108 17.857 1.00 93.19 92 THR A N 1
ATOM 695 C CA . THR A 1 92 ? -8.841 2.799 19.240 1.00 93.19 92 THR A CA 1
ATOM 696 C C . THR A 1 92 ? -10.323 3.089 19.486 1.00 93.19 92 THR A C 1
ATOM 698 O O . THR A 1 92 ? -11.038 2.268 20.074 1.00 93.19 92 THR A O 1
ATOM 701 N N . ALA A 1 93 ? -10.810 4.250 19.040 1.00 93.00 93 ALA A N 1
ATOM 702 C CA . ALA A 1 93 ? -12.209 4.639 19.213 1.00 93.00 93 ALA A CA 1
ATOM 703 C C . ALA A 1 93 ? -13.1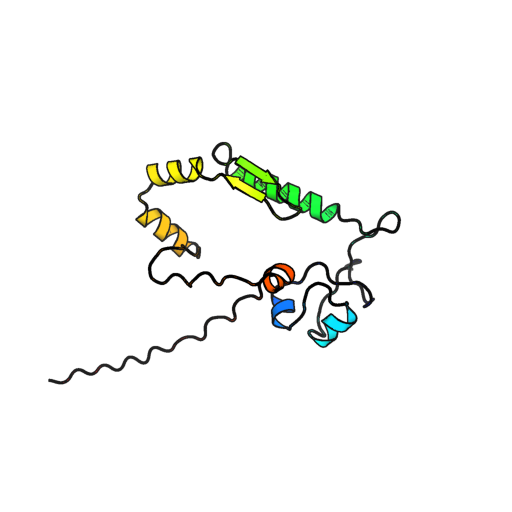47 3.782 18.346 1.00 93.00 93 ALA A C 1
ATOM 705 O O . ALA A 1 93 ? -14.162 3.287 18.847 1.00 93.00 93 ALA A O 1
ATOM 706 N N . ALA A 1 94 ? -12.782 3.545 17.082 1.00 91.38 94 ALA A N 1
ATOM 707 C CA . ALA A 1 94 ? -13.506 2.650 16.180 1.00 91.38 94 ALA A CA 1
ATOM 708 C C . ALA A 1 94 ? -13.627 1.221 16.747 1.00 91.38 94 ALA A C 1
ATOM 710 O O . ALA A 1 94 ? -14.725 0.660 16.792 1.00 91.38 94 ALA A O 1
ATOM 711 N N . ALA A 1 95 ? -12.532 0.655 17.263 1.00 91.69 95 ALA A N 1
ATOM 712 C CA . ALA A 1 95 ? -12.503 -0.686 17.844 1.00 91.69 95 ALA A CA 1
ATOM 713 C C . ALA A 1 95 ? -13.405 -0.801 19.084 1.00 91.69 95 ALA A C 1
ATOM 715 O O . ALA A 1 95 ? -14.209 -1.730 19.187 1.00 91.69 95 ALA A O 1
ATOM 716 N N . ARG A 1 96 ? -13.341 0.174 20.004 1.00 93.56 96 ARG A N 1
ATOM 717 C CA . ARG A 1 96 ? -14.230 0.219 21.182 1.00 93.56 96 ARG A CA 1
ATOM 718 C C . ARG A 1 96 ? -15.702 0.253 20.779 1.00 93.56 96 ARG A C 1
ATOM 720 O O . ARG A 1 96 ? -16.510 -0.471 21.355 1.00 93.56 96 ARG A O 1
ATOM 727 N N . ARG A 1 97 ? -16.052 1.052 19.769 1.00 92.06 97 ARG A N 1
ATOM 728 C CA . ARG A 1 97 ? -17.427 1.145 19.259 1.00 92.06 97 ARG A CA 1
ATOM 729 C C . ARG A 1 97 ? -17.892 -0.152 18.606 1.00 92.06 97 ARG A C 1
ATOM 731 O O . ARG A 1 97 ? -19.041 -0.548 18.792 1.00 92.06 97 ARG A O 1
ATOM 738 N N . ALA A 1 98 ? -17.020 -0.823 17.856 1.00 91.50 98 ALA A N 1
ATOM 739 C CA . ALA A 1 98 ? -17.329 -2.119 17.262 1.00 91.50 98 ALA A CA 1
ATOM 740 C C . ALA A 1 98 ? -17.657 -3.163 18.344 1.00 91.50 98 ALA A C 1
ATOM 742 O O . ALA A 1 98 ? -18.691 -3.824 18.250 1.00 91.50 98 ALA A O 1
ATOM 743 N N . LEU A 1 99 ? -16.847 -3.227 19.407 1.00 94.44 99 LEU A N 1
ATOM 744 C CA . LEU A 1 99 ? -17.044 -4.133 20.548 1.00 94.44 99 LEU A CA 1
ATOM 745 C C . LEU A 1 99 ? -18.306 -3.826 21.370 1.00 94.44 99 LEU A C 1
ATOM 747 O O . LEU A 1 99 ? -18.894 -4.727 21.957 1.00 94.44 99 LEU A O 1
ATOM 751 N N . GLN A 1 100 ? -18.757 -2.570 21.403 1.00 95.19 100 GLN A N 1
ATOM 752 C CA . GLN A 1 100 ? -20.039 -2.211 22.027 1.00 95.19 100 G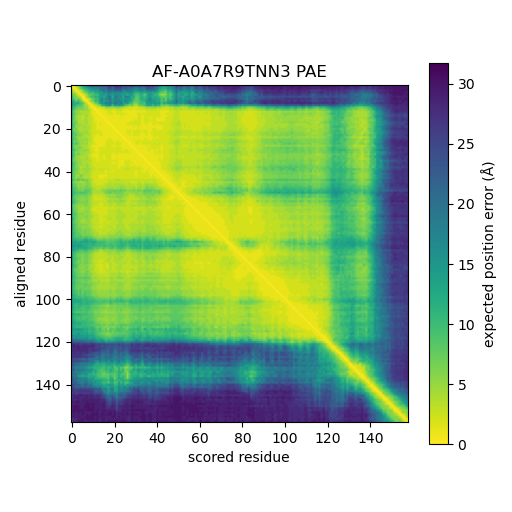LN A CA 1
ATOM 753 C C . GLN A 1 100 ? -21.246 -2.681 21.207 1.00 95.19 100 GLN A C 1
ATOM 755 O O . GLN A 1 100 ? -22.312 -2.932 21.763 1.00 95.19 100 GLN A O 1
ATOM 760 N N . ARG A 1 101 ? -21.104 -2.762 19.880 1.00 94.50 101 ARG A N 1
ATOM 761 C CA . ARG A 1 101 ? -22.198 -3.120 18.966 1.00 94.50 101 ARG A CA 1
ATOM 762 C C . ARG A 1 101 ? -22.332 -4.621 18.759 1.00 94.50 101 ARG A C 1
ATOM 764 O O . ARG A 1 101 ? -23.428 -5.084 18.451 1.00 94.50 101 ARG A O 1
ATOM 771 N N . ARG A 1 102 ? -21.225 -5.361 18.832 1.00 95.50 102 ARG A N 1
ATOM 772 C CA . ARG A 1 102 ? -21.175 -6.800 18.563 1.00 95.50 102 ARG A CA 1
ATOM 773 C C . ARG A 1 102 ? -20.179 -7.475 19.503 1.00 95.50 102 ARG A C 1
ATOM 775 O O . ARG A 1 102 ? -19.114 -6.907 19.744 1.00 95.50 102 ARG A O 1
ATOM 782 N N . PRO A 1 103 ? -20.484 -8.688 19.988 1.00 95.38 103 PRO A N 1
ATOM 783 C CA . PRO A 1 103 ? -19.528 -9.474 20.750 1.00 95.38 103 PRO A CA 1
ATOM 784 C C . PRO A 1 103 ? -18.308 -9.835 19.891 1.00 95.38 103 PRO A C 1
ATOM 786 O O . PRO A 1 103 ? -18.384 -9.911 18.658 1.00 95.38 103 PRO A O 1
ATOM 789 N N . TRP A 1 104 ? -17.178 -10.061 20.559 1.00 92.31 104 TRP A N 1
ATOM 790 C CA . TRP A 1 104 ? -15.888 -10.340 19.927 1.00 92.31 104 TRP A CA 1
ATOM 791 C C . TRP A 1 104 ? -15.950 -11.528 18.959 1.00 92.31 104 TRP A C 1
ATOM 793 O O . TRP A 1 104 ? -15.456 -11.445 17.837 1.00 92.31 104 TRP A O 1
ATOM 803 N N . GLU A 1 105 ? -16.630 -12.602 19.347 1.00 93.19 105 GLU A N 1
ATOM 804 C CA . GLU A 1 105 ? -16.751 -13.839 18.573 1.00 93.19 105 GLU A CA 1
ATOM 805 C C . GLU A 1 105 ? -17.423 -13.591 17.216 1.00 93.19 105 GLU A C 1
ATOM 807 O O . GLU A 1 105 ? -17.035 -14.166 16.195 1.00 93.19 105 GLU A O 1
ATOM 812 N N . GLN A 1 106 ? -18.401 -12.684 17.184 1.00 94.75 106 GLN A N 1
ATOM 813 C CA . GLN A 1 106 ? -19.081 -12.304 15.952 1.00 94.75 106 GLN A CA 1
ATOM 814 C C . GLN A 1 106 ? -18.175 -11.456 15.052 1.00 94.75 106 GLN A C 1
ATOM 816 O O . GLN A 1 106 ? -18.161 -11.662 13.841 1.00 94.75 106 GLN A O 1
ATOM 821 N N . LEU A 1 107 ? -17.399 -10.526 15.621 1.00 93.19 107 LEU A N 1
ATOM 822 C CA . LEU A 1 107 ? -16.431 -9.727 14.859 1.00 93.19 107 LEU A CA 1
ATOM 823 C C . LEU A 1 107 ? -15.349 -10.612 14.226 1.00 93.19 107 LEU A C 1
ATOM 825 O O . LEU A 1 107 ? -15.040 -10.450 13.048 1.00 93.19 107 LEU A O 1
ATOM 829 N N . VAL A 1 108 ? -14.830 -11.585 14.977 1.00 91.88 108 VAL A N 1
ATOM 830 C CA . VAL A 1 108 ? -13.871 -12.580 14.475 1.00 91.88 108 VAL A CA 1
ATOM 831 C C . VAL A 1 108 ? -14.466 -13.408 13.341 1.00 91.88 108 VAL A C 1
ATOM 833 O O . VAL A 1 108 ? -13.798 -13.632 12.332 1.00 91.88 108 VAL A O 1
ATOM 836 N N . SER A 1 109 ? -15.711 -13.861 13.495 1.00 92.62 109 SER A N 1
ATOM 837 C CA . SER A 1 109 ? -16.389 -14.665 12.472 1.00 92.62 109 SER A CA 1
ATOM 838 C C . SER A 1 109 ? -16.541 -13.878 11.170 1.00 92.62 109 SER A C 1
ATOM 840 O O . SER A 1 109 ? -16.127 -14.356 10.119 1.00 92.62 109 SER A O 1
ATOM 842 N N . LEU A 1 110 ? -16.994 -12.623 11.256 1.00 92.31 110 LEU A N 1
ATOM 843 C CA . LEU A 1 110 ? -17.107 -11.725 10.103 1.00 92.31 110 LEU A CA 1
ATOM 844 C C . LEU A 1 110 ? -15.755 -11.454 9.435 1.00 92.31 110 LEU A C 1
ATOM 846 O O . LEU A 1 110 ? -15.663 -11.448 8.210 1.00 92.31 110 LEU A O 1
ATOM 850 N N . ALA A 1 111 ? -14.697 -11.248 10.224 1.00 90.94 111 ALA A N 1
ATOM 851 C CA . ALA A 1 111 ? -13.352 -11.059 9.691 1.00 90.94 111 ALA A CA 1
ATOM 852 C C . ALA A 1 111 ? -12.894 -12.298 8.900 1.00 90.94 111 ALA A C 1
ATOM 854 O O . ALA A 1 111 ? -12.413 -12.167 7.775 1.00 90.94 111 ALA A O 1
ATOM 855 N N . ARG A 1 112 ? -13.104 -13.504 9.442 1.00 88.56 112 ARG A N 1
ATOM 856 C CA . ARG A 1 112 ? -12.756 -14.767 8.769 1.00 88.56 112 ARG A CA 1
ATOM 857 C C . ARG A 1 112 ? -13.576 -15.005 7.503 1.00 88.56 112 ARG A C 1
ATOM 859 O O . ARG A 1 112 ? -13.005 -15.403 6.493 1.00 88.56 112 ARG A O 1
ATOM 866 N N . GLU A 1 113 ? -14.879 -14.734 7.537 1.00 92.50 113 GLU A N 1
ATOM 867 C CA . GLU A 1 113 ? -15.762 -14.812 6.363 1.00 92.50 113 GLU A CA 1
ATOM 868 C C . GLU A 1 113 ? -15.317 -13.851 5.252 1.00 92.50 113 GLU A C 1
ATOM 870 O O . GLU A 1 113 ? -15.378 -14.193 4.074 1.00 92.50 113 GLU A O 1
ATOM 875 N N . ALA A 1 114 ? -14.783 -12.685 5.624 1.00 92.56 114 ALA A N 1
ATOM 876 C CA . ALA A 1 114 ? -14.178 -11.731 4.699 1.00 92.56 114 ALA A CA 1
ATOM 877 C C . ALA A 1 114 ? -12.762 -12.128 4.226 1.00 92.56 114 ALA A C 1
ATOM 879 O O . ALA A 1 114 ? -12.117 -11.359 3.516 1.00 92.56 114 ALA A O 1
ATOM 880 N N . GLY A 1 115 ? -12.239 -13.290 4.637 1.00 90.75 115 GLY A N 1
ATOM 881 C CA . GLY A 1 115 ? -10.878 -13.732 4.321 1.00 90.75 115 GLY A CA 1
ATOM 882 C C . GLY A 1 115 ? -9.779 -12.974 5.073 1.00 90.75 115 GLY A C 1
ATOM 883 O O . GLY A 1 115 ? -8.606 -13.075 4.717 1.00 90.75 115 GLY A O 1
ATOM 884 N N . THR A 1 116 ? -10.131 -12.212 6.112 1.00 89.00 116 THR A N 1
ATOM 885 C CA . THR A 1 116 ? -9.168 -11.483 6.944 1.00 89.00 116 THR A CA 1
ATOM 886 C C . THR A 1 116 ? -8.485 -12.433 7.918 1.00 89.00 116 THR A C 1
ATOM 888 O O . THR A 1 116 ? -9.132 -13.173 8.663 1.00 89.00 116 THR A O 1
ATOM 891 N N . HIS A 1 117 ? -7.156 -12.382 7.951 1.00 86.75 117 HIS A N 1
ATOM 892 C CA . HIS A 1 117 ? -6.379 -13.081 8.963 1.00 86.75 117 HIS A CA 1
ATOM 893 C C . HIS A 1 117 ? -6.533 -12.398 10.331 1.00 86.75 117 HIS A C 1
ATOM 895 O O . HIS A 1 117 ? -6.339 -11.190 10.445 1.00 86.75 117 HIS A O 1
ATOM 901 N N . VAL A 1 118 ? -6.859 -13.172 11.370 1.00 85.12 118 VAL A N 1
ATOM 902 C CA . VAL A 1 118 ? -6.992 -12.678 12.749 1.00 85.12 118 VAL A CA 1
ATOM 903 C C . VAL A 1 118 ? -5.877 -13.278 13.598 1.00 85.12 118 VAL A C 1
ATOM 905 O O . VAL A 1 118 ? -5.901 -14.468 13.917 1.00 85.12 118 VAL A O 1
ATOM 908 N N . GLU A 1 119 ? -4.904 -12.442 13.945 1.00 81.94 119 GLU A N 1
ATOM 909 C CA . GLU A 1 119 ? -3.768 -12.803 14.796 1.00 81.94 119 GLU A CA 1
ATOM 910 C C . GLU A 1 119 ? -4.207 -13.090 16.243 1.00 81.94 119 GLU A C 1
ATOM 912 O O . GLU A 1 119 ? -5.169 -12.508 16.749 1.00 81.94 119 GLU A O 1
ATOM 917 N N . GLY A 1 120 ? -3.488 -13.986 16.926 1.00 77.56 120 GLY A N 1
ATOM 918 C CA . GLY A 1 120 ? -3.734 -14.320 18.339 1.00 77.56 120 GLY A CA 1
ATOM 919 C C . GLY A 1 120 ? -4.852 -15.338 18.604 1.00 77.56 120 GLY A C 1
ATOM 920 O O . GLY A 1 120 ? -5.124 -15.650 19.761 1.00 77.56 120 GLY A O 1
ATOM 921 N N . LEU A 1 121 ? -5.474 -15.893 17.560 1.00 73.19 121 LEU A N 1
ATOM 922 C CA . LEU A 1 121 ? -6.365 -17.052 17.667 1.00 73.19 121 LEU A CA 1
ATOM 923 C C . LEU A 1 121 ? -5.599 -18.342 17.340 1.00 73.19 121 LEU A C 1
ATOM 925 O O . LEU A 1 121 ? -4.724 -18.346 16.470 1.00 73.19 121 LEU A O 1
ATOM 929 N N . GLU A 1 122 ? -5.924 -19.442 18.024 1.00 63.22 122 GLU A N 1
ATOM 930 C CA . GLU A 1 122 ? -5.296 -20.747 17.773 1.00 63.22 122 GLU A CA 1
ATOM 931 C C . GLU A 1 122 ? -5.400 -21.128 16.284 1.00 63.22 122 GLU A C 1
ATOM 933 O O . GLU A 1 122 ? -6.467 -21.032 15.673 1.00 63.22 122 GLU A O 1
ATOM 938 N N . GLY A 1 123 ? -4.265 -21.512 15.687 1.00 58.69 123 GLY A N 1
ATOM 939 C CA . GLY A 1 123 ? -4.136 -21.774 14.247 1.00 58.69 123 GLY A CA 1
ATOM 940 C C . GLY A 1 123 ? -3.644 -20.587 13.406 1.00 58.69 123 GLY A C 1
ATOM 941 O O . GLY A 1 123 ? -3.474 -20.738 12.197 1.00 58.69 123 GLY A O 1
ATOM 942 N N . GLY A 1 124 ? -3.376 -19.426 14.014 1.00 48.19 124 GLY A N 1
ATOM 943 C CA . GLY A 1 124 ? -2.719 -18.309 13.337 1.00 48.19 124 GLY A CA 1
ATOM 944 C C . GLY A 1 124 ? -1.311 -18.677 12.852 1.00 48.19 124 GLY A C 1
ATOM 945 O O . GLY A 1 124 ? -0.526 -19.292 13.581 1.00 48.19 124 GLY A O 1
ATOM 946 N N . ALA A 1 125 ? -0.973 -18.332 11.608 1.00 51.94 125 ALA A N 1
ATOM 947 C CA . ALA A 1 125 ? 0.387 -18.491 11.113 1.00 51.94 125 ALA A CA 1
ATOM 948 C C . ALA A 1 125 ? 1.307 -17.596 11.951 1.00 51.94 125 ALA A C 1
ATOM 950 O O . ALA A 1 125 ? 1.109 -16.390 11.987 1.00 51.94 125 ALA A O 1
ATOM 951 N N . ARG A 1 126 ? 2.315 -18.174 12.625 1.00 51.16 126 ARG A N 1
ATOM 952 C CA . ARG A 1 126 ? 3.312 -17.391 13.373 1.00 51.16 126 ARG A CA 1
ATOM 953 C C . ARG A 1 126 ? 3.831 -16.257 12.491 1.00 51.16 126 ARG A C 1
ATOM 955 O O . ARG A 1 126 ? 4.366 -16.534 11.413 1.00 51.16 126 ARG A O 1
ATOM 962 N N . THR A 1 127 ? 3.720 -15.019 12.969 1.00 48.72 127 THR A N 1
ATOM 963 C CA . THR A 1 127 ? 4.309 -13.854 12.314 1.00 48.72 127 THR A CA 1
ATOM 964 C C . THR A 1 127 ? 5.789 -14.142 12.068 1.00 48.72 127 THR A C 1
ATOM 966 O O . THR A 1 127 ? 6.575 -14.319 13.003 1.00 48.72 127 THR A O 1
ATOM 969 N N . ARG A 1 128 ? 6.189 -14.262 10.800 1.00 50.53 128 ARG A N 1
ATOM 970 C CA . ARG A 1 128 ? 7.610 -14.351 10.464 1.00 50.53 128 ARG A CA 1
ATOM 971 C C . ARG A 1 128 ? 8.196 -12.961 10.676 1.00 50.53 128 ARG A C 1
ATOM 973 O O . ARG A 1 128 ? 7.731 -11.994 10.077 1.00 50.53 128 ARG A O 1
ATOM 980 N N . HIS A 1 129 ? 9.194 -12.851 11.547 1.00 43.94 129 HIS A N 1
ATOM 981 C CA . HIS A 1 129 ? 10.017 -11.651 11.611 1.00 43.94 129 HIS A CA 1
ATOM 982 C C . HIS A 1 129 ? 10.774 -11.546 10.291 1.00 43.94 129 HIS A C 1
ATOM 984 O O . HIS A 1 129 ? 11.708 -12.306 10.046 1.00 43.94 129 HIS A O 1
ATOM 990 N N . HIS A 1 130 ? 10.323 -10.641 9.429 1.00 53.28 130 HIS A N 1
ATOM 991 C CA . HIS A 1 130 ? 10.955 -10.430 8.140 1.00 53.28 130 HIS A CA 1
ATOM 992 C C . HIS A 1 130 ? 12.268 -9.677 8.336 1.00 53.28 130 HIS A C 1
ATOM 994 O O . HIS A 1 130 ? 12.345 -8.693 9.079 1.00 53.28 130 HIS A O 1
ATOM 1000 N N . GLY A 1 131 ? 13.315 -10.150 7.667 1.00 54.28 131 GLY A N 1
ATOM 1001 C CA . GLY A 1 131 ? 14.610 -9.486 7.683 1.00 54.28 131 GLY A CA 1
ATOM 1002 C C . GLY A 1 131 ? 14.537 -8.112 7.011 1.00 54.28 131 GLY A C 1
ATOM 1003 O O . GLY A 1 131 ? 13.709 -7.858 6.135 1.00 54.28 131 GLY A O 1
ATOM 1004 N N . ARG A 1 132 ? 15.467 -7.215 7.356 1.00 56.75 132 ARG A N 1
ATOM 1005 C CA . ARG A 1 132 ? 15.597 -5.878 6.737 1.00 56.75 132 ARG A CA 1
ATOM 1006 C C . ARG A 1 132 ? 15.664 -5.927 5.202 1.00 56.75 132 ARG A C 1
ATOM 1008 O O . ARG A 1 132 ? 15.276 -4.975 4.533 1.00 56.75 132 ARG A O 1
ATOM 1015 N N . GLU A 1 133 ? 16.195 -7.014 4.653 1.00 57.62 133 GLU A N 1
ATOM 1016 C CA . GLU A 1 133 ? 16.328 -7.239 3.213 1.00 57.62 133 GLU A CA 1
ATOM 1017 C C . GLU A 1 133 ? 15.000 -7.625 2.544 1.00 57.62 133 GLU A C 1
ATOM 1019 O O . GLU A 1 133 ? 14.698 -7.145 1.452 1.00 57.62 133 GLU A O 1
ATOM 1024 N N . GLU A 1 134 ? 14.157 -8.395 3.232 1.00 60.16 134 GLU A N 1
ATOM 1025 C CA . GLU A 1 134 ? 12.818 -8.767 2.762 1.00 60.16 134 GLU A CA 1
ATOM 1026 C C . GLU A 1 134 ? 11.876 -7.561 2.776 1.00 60.16 134 GLU A C 1
ATOM 1028 O O . GLU A 1 134 ? 11.160 -7.333 1.806 1.00 60.16 134 GLU A O 1
ATOM 1033 N N . ALA A 1 135 ? 11.958 -6.708 3.803 1.00 61.03 135 ALA A N 1
ATOM 1034 C CA . ALA A 1 135 ? 11.222 -5.442 3.832 1.00 61.03 135 ALA A CA 1
ATOM 1035 C C . ALA A 1 135 ? 11.613 -4.513 2.664 1.00 61.03 135 ALA A C 1
ATOM 1037 O O . ALA A 1 135 ? 10.763 -3.854 2.072 1.00 61.03 135 ALA A O 1
ATOM 1038 N N . ARG A 1 136 ? 12.899 -4.488 2.278 1.00 61.59 136 ARG A N 1
ATOM 1039 C CA . ARG A 1 136 ? 13.392 -3.667 1.154 1.00 61.59 136 ARG A CA 1
ATOM 1040 C C . ARG A 1 136 ? 12.975 -4.185 -0.218 1.00 61.59 136 ARG A C 1
ATOM 1042 O O . ARG A 1 136 ? 12.781 -3.378 -1.128 1.00 61.59 136 ARG A O 1
ATOM 1049 N N . ASN A 1 137 ? 12.903 -5.502 -0.382 1.00 66.88 137 ASN A N 1
ATOM 1050 C CA . ASN A 1 137 ? 12.491 -6.127 -1.639 1.00 66.88 137 ASN A CA 1
ATOM 1051 C C . ASN A 1 137 ? 10.972 -6.303 -1.736 1.00 66.88 137 ASN A C 1
ATOM 1053 O O . ASN A 1 137 ? 10.464 -6.539 -2.833 1.00 66.88 137 ASN A O 1
ATOM 1057 N N . GLY A 1 138 ? 10.274 -6.101 -0.617 1.00 58.94 138 GLY A N 1
ATOM 1058 C CA . GLY A 1 138 ? 8.858 -6.348 -0.431 1.00 58.94 138 GLY A CA 1
ATOM 1059 C C . GLY A 1 138 ? 8.543 -7.841 -0.366 1.00 58.94 138 GLY A C 1
ATOM 1060 O O . GLY A 1 138 ? 9.327 -8.695 -0.778 1.00 58.94 138 GLY A O 1
ATOM 1061 N N . TYR A 1 139 ? 7.365 -8.150 0.166 1.00 58.62 139 TYR A N 1
ATOM 1062 C CA . TYR A 1 139 ? 6.891 -9.517 0.337 1.00 58.62 139 TYR A CA 1
ATOM 1063 C C . TYR A 1 139 ? 6.863 -10.267 -1.011 1.00 58.62 139 TYR A C 1
ATOM 1065 O O . TYR A 1 139 ? 6.379 -9.741 -2.015 1.00 58.62 139 TYR A O 1
ATOM 1073 N N . ALA A 1 140 ? 7.410 -11.478 -1.071 1.00 56.50 140 ALA A N 1
ATOM 1074 C CA . ALA A 1 140 ? 7.071 -12.412 -2.140 1.00 56.50 140 ALA A CA 1
ATOM 1075 C C . ALA A 1 140 ? 5.746 -13.059 -1.733 1.00 56.50 140 ALA A C 1
ATOM 1077 O O . ALA A 1 140 ? 5.621 -13.480 -0.583 1.00 56.50 140 ALA A O 1
ATOM 1078 N N . ALA A 1 141 ? 4.757 -13.101 -2.632 1.00 44.78 141 ALA A N 1
ATOM 1079 C CA . ALA A 1 141 ? 3.489 -13.754 -2.322 1.00 44.78 141 ALA A CA 1
ATOM 1080 C C . ALA A 1 141 ? 3.779 -15.179 -1.812 1.00 44.78 141 ALA A C 1
ATOM 1082 O O . ALA A 1 141 ? 4.690 -15.833 -2.337 1.00 44.78 141 ALA A O 1
ATOM 1083 N N . PRO A 1 142 ? 3.066 -15.659 -0.782 1.00 43.03 142 PRO A N 1
ATOM 1084 C CA . PRO A 1 142 ? 3.269 -17.008 -0.312 1.00 43.03 142 PRO A CA 1
ATOM 1085 C C . PRO A 1 142 ? 2.893 -17.926 -1.473 1.00 43.03 142 PRO A C 1
ATOM 1087 O O . PRO A 1 142 ? 1.873 -17.721 -2.133 1.00 43.03 142 PRO A O 1
ATOM 1090 N N . GLN A 1 143 ? 3.736 -18.921 -1.742 1.00 39.09 143 GLN A N 1
ATOM 1091 C CA . GLN A 1 143 ? 3.346 -20.027 -2.611 1.00 39.09 143 GLN A CA 1
ATOM 1092 C C . GLN A 1 143 ? 2.021 -20.578 -2.057 1.00 39.09 143 GLN A C 1
ATOM 1094 O O . GLN A 1 143 ? 1.924 -20.727 -0.830 1.00 39.09 143 GLN A O 1
ATOM 1099 N N . PRO A 1 144 ? 0.991 -20.813 -2.893 1.00 33.69 144 PRO A N 1
ATOM 1100 C CA . PRO A 1 144 ? -0.257 -21.385 -2.409 1.00 33.69 144 PRO A CA 1
ATOM 1101 C C . PRO A 1 144 ? 0.077 -22.651 -1.624 1.00 33.69 144 PRO A C 1
ATOM 1103 O O . PRO A 1 144 ? 0.890 -23.460 -2.072 1.00 33.69 144 PRO A O 1
ATOM 1106 N N . ALA A 1 145 ? -0.485 -22.764 -0.419 1.00 38.91 145 ALA A N 1
ATOM 1107 C CA . ALA A 1 145 ? -0.249 -23.911 0.440 1.00 38.91 145 ALA A CA 1
ATOM 1108 C C . ALA A 1 145 ? -0.543 -25.184 -0.360 1.00 38.91 145 ALA A C 1
ATOM 1110 O O . ALA A 1 145 ? -1.645 -25.341 -0.892 1.00 38.91 145 ALA A O 1
ATOM 1111 N N . GLU A 1 146 ? 0.451 -26.066 -0.471 1.00 34.12 146 GLU A N 1
ATOM 1112 C CA . GLU A 1 146 ? 0.234 -27.422 -0.959 1.00 34.12 146 GLU A CA 1
ATOM 1113 C C . GLU A 1 146 ? -0.940 -28.003 -0.169 1.00 34.12 146 GLU A C 1
ATOM 1115 O O . GLU A 1 146 ? -0.957 -27.945 1.065 1.00 34.12 146 GLU A O 1
ATOM 1120 N N . GLN A 1 147 ? -1.959 -28.491 -0.878 1.00 32.25 147 GLN A N 1
ATOM 1121 C CA . GLN A 1 147 ? -3.086 -29.162 -0.249 1.00 32.25 147 GLN A CA 1
ATOM 1122 C C . GLN A 1 147 ? -2.535 -30.346 0.545 1.00 32.25 147 GLN A C 1
ATOM 1124 O O . GLN A 1 147 ? -2.156 -31.368 -0.026 1.00 32.25 147 GLN A O 1
ATOM 1129 N N . VAL A 1 148 ? -2.483 -30.211 1.869 1.00 35.31 148 VAL A N 1
ATOM 1130 C CA . VAL A 1 148 ? -2.195 -31.333 2.755 1.00 35.31 148 VAL A CA 1
ATOM 1131 C C . VAL A 1 148 ? -3.377 -32.290 2.628 1.00 35.31 148 VAL A C 1
ATOM 1133 O O . VAL A 1 148 ? -4.435 -32.080 3.220 1.00 35.31 148 VAL A O 1
ATOM 1136 N N . SER A 1 149 ? -3.216 -33.321 1.798 1.00 28.45 149 SER A N 1
ATOM 1137 C CA . SER A 1 149 ? -4.154 -34.437 1.710 1.00 28.45 149 SER A CA 1
ATOM 1138 C C . SER A 1 149 ? -4.123 -35.192 3.030 1.00 28.45 149 SER A C 1
ATOM 1140 O O . SER A 1 149 ? -3.234 -36.005 3.278 1.00 28.45 149 SER A O 1
ATOM 1142 N N . VAL A 1 150 ? -5.104 -34.924 3.884 1.00 33.97 150 VAL A N 1
ATOM 1143 C CA . VAL A 1 150 ? -5.338 -35.704 5.096 1.00 33.97 150 VAL A CA 1
ATOM 1144 C C . VAL A 1 150 ? -5.882 -37.065 4.655 1.00 33.97 150 VAL A C 1
ATOM 1146 O O . VAL A 1 150 ? -7.064 -37.206 4.350 1.00 33.97 150 VAL A O 1
ATOM 1149 N N . HIS A 1 151 ? -5.012 -38.069 4.538 1.00 32.56 151 HIS A N 1
ATOM 1150 C CA . HIS A 1 151 ? -5.453 -39.456 4.395 1.00 32.56 151 HIS A CA 1
ATOM 1151 C C . HIS A 1 151 ? -6.036 -39.903 5.736 1.00 32.56 151 HIS A C 1
ATOM 1153 O O . HIS A 1 151 ? -5.307 -40.202 6.680 1.00 32.56 151 HIS A O 1
ATOM 1159 N N . GLY A 1 152 ? -7.367 -39.900 5.823 1.00 33.09 152 GLY A N 1
ATOM 1160 C CA . GLY A 1 152 ? -8.105 -40.481 6.935 1.00 33.09 152 GLY A CA 1
ATOM 1161 C C . GLY A 1 152 ? -7.931 -41.996 6.953 1.00 33.09 152 GLY A C 1
ATOM 1162 O O . GLY A 1 152 ? -8.599 -42.708 6.209 1.00 33.09 152 GLY A O 1
ATOM 1163 N N . GLY A 1 153 ? -7.035 -42.484 7.808 1.00 29.48 153 GLY A N 1
ATOM 1164 C CA . GLY A 1 153 ? -7.033 -43.871 8.257 1.00 29.48 153 GLY A CA 1
ATOM 1165 C C . GLY A 1 153 ? -8.013 -44.010 9.415 1.00 29.48 153 GLY A C 1
ATOM 1166 O O . GLY A 1 153 ? -7.707 -43.605 10.534 1.00 29.48 153 GLY A O 1
ATOM 1167 N N . ALA A 1 154 ? -9.203 -44.536 9.137 1.00 36.47 154 ALA A N 1
ATOM 1168 C CA . ALA A 1 154 ? -10.069 -45.075 10.171 1.00 36.47 154 ALA A CA 1
ATOM 1169 C C . ALA A 1 154 ? -9.459 -46.399 10.6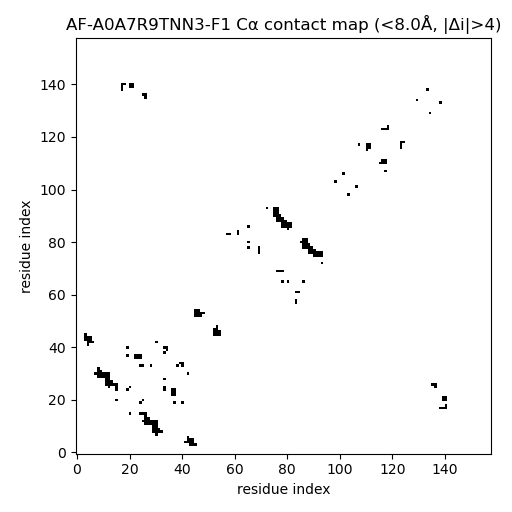42 1.00 36.47 154 ALA A C 1
ATOM 1171 O O . ALA A 1 154 ? -9.379 -47.341 9.857 1.00 36.47 154 ALA A O 1
ATOM 1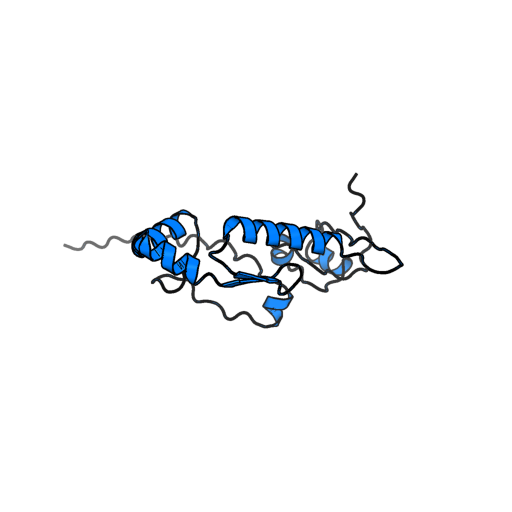172 N N . ASP A 1 155 ? -9.045 -46.464 11.904 1.00 32.38 155 ASP A N 1
ATOM 1173 C CA . ASP A 1 155 ? -8.771 -47.730 12.575 1.00 32.38 155 ASP A CA 1
ATOM 1174 C C . ASP A 1 155 ? -9.793 -47.878 13.705 1.00 32.38 155 ASP A C 1
ATOM 1176 O O . ASP A 1 155 ? -9.681 -47.282 14.777 1.00 32.38 155 ASP A O 1
ATOM 1180 N N . VAL A 1 156 ? -10.876 -48.590 13.390 1.00 38.00 156 VAL A N 1
ATOM 1181 C CA . VAL A 1 156 ? -11.837 -49.101 14.365 1.00 38.00 156 VAL A CA 1
ATOM 1182 C C . VAL A 1 156 ? -11.494 -50.573 14.520 1.00 38.00 156 VAL A C 1
ATOM 1184 O O . VAL A 1 156 ? -11.801 -51.373 13.638 1.00 38.00 156 VAL A O 1
ATOM 1187 N N . SER A 1 157 ? -10.845 -50.922 15.626 1.00 38.47 157 SER A N 1
ATOM 1188 C CA . SER A 1 157 ? -10.701 -52.312 16.053 1.00 38.47 157 SER A CA 1
ATOM 1189 C C . SER A 1 157 ? -11.664 -52.587 17.208 1.00 38.47 157 SER A C 1
ATOM 1191 O O . SER A 1 157 ? -11.811 -51.765 18.114 1.00 38.47 157 SER A O 1
ATOM 1193 N N . ALA A 1 158 ? -12.359 -53.715 17.062 1.00 37.47 158 ALA A N 1
ATOM 1194 C CA . ALA A 1 158 ? -13.432 -54.249 17.897 1.00 37.47 158 ALA A CA 1
ATOM 1195 C C . ALA A 1 158 ? -12.984 -54.703 19.294 1.00 37.47 158 ALA A C 1
ATOM 1197 O O . ALA A 1 158 ? -11.780 -55.000 19.470 1.00 37.47 158 ALA A O 1
#

InterPro domains:
  IPR001126 UmuC domain [PF00817] (8-101)
  IPR001126 UmuC domain [PS50173] (1-92)
  IPR043128 Reverse transcriptase/Diguanylate cyclase domain [G3DSA:3.30.70.270] (50-155)
  IPR043502 DNA/RNA polymerase superfamily [SSF56672] (10-100)
  IPR052230 DNA polymerase eta [PTHR45873] (11-143)

pLDDT: mean 79.25, std 21.01, range [28.45, 96.69]

Secondary structure (DSSP, 8-state):
--TTB-----SBPS---HHHHHTT--TT-BHHHHHHH-TTPPPBPPPEETTEE--HHHHHHHHHHHHHHHHHHGGG-EEEE-SSS-EEEE-HHHHHHHHHHS-HHHHHHHHHHTT---TTSTTPPP-----HHHHHH-PPPPPPPP------------